Protein AF-A0A1E2S0A6-F1 (afdb_monomer_lite)

Organism: NCBI:txid1177755

Secondary structure (DSSP, 8-state):
--SS--S---B-S-SSS--SSS-TTHHHHHHHHHHHHTT--GGGS-BPPTT------

Sequence (57 aa):
MQHLEATHALGIHWGVFKLTDEGRNAPAEALSRALAESRIPTETFPAAESGHVWEGA

Foldseek 3Di:
DPPVPDQAEEADDAQPDCPDPDDRCRVQVVVVVVCVVVVHDCVRYHHADVPRDDPDD

Radius of gyration: 12.11 Å; chains: 1; bounding box: 27×25×28 Å

pLDDT: mean 94.25, std 5.83, range [64.75, 98.5]

Structure (mmCIF, N/CA/C/O backbone):
data_AF-A0A1E2S0A6-F1
#
_entry.id   AF-A0A1E2S0A6-F1
#
loop_
_atom_site.group_PDB
_atom_site.id
_atom_site.type_symbol
_atom_site.label_atom_id
_atom_site.label_alt_id
_atom_site.label_comp_id
_atom_site.label_asym_id
_atom_site.label_entity_id
_atom_site.label_seq_id
_atom_site.pdbx_PDB_ins_code
_atom_site.Cartn_x
_atom_site.Cartn_y
_atom_site.Cartn_z
_atom_site.occupancy
_atom_site.B_iso_or_equiv
_atom_site.auth_seq_id
_atom_site.auth_comp_id
_atom_site.auth_asym_id
_atom_site.auth_atom_id
_atom_site.pdbx_PDB_model_num
ATOM 1 N N . MET A 1 1 ? -5.956 -6.795 9.666 1.00 76.62 1 MET A N 1
ATOM 2 C CA . MET A 1 1 ? -6.873 -7.469 8.737 1.00 76.62 1 MET A CA 1
ATOM 3 C C . MET A 1 1 ? -7.017 -8.950 9.050 1.00 76.62 1 MET A C 1
ATOM 5 O O . MET A 1 1 ? -8.144 -9.369 9.228 1.00 76.62 1 MET A O 1
ATOM 9 N N . GLN A 1 2 ? -5.944 -9.747 9.178 1.00 81.38 2 GLN A N 1
ATOM 10 C CA . GLN A 1 2 ? -6.082 -11.162 9.597 1.00 81.38 2 GLN A CA 1
ATOM 11 C C . GLN A 1 2 ? -5.116 -11.562 10.725 1.00 81.38 2 GLN A C 1
ATOM 13 O O . GLN A 1 2 ? -5.561 -12.058 11.747 1.00 81.38 2 GLN A O 1
ATOM 18 N N . HIS A 1 3 ? -3.812 -11.289 10.593 1.00 89.56 3 HIS A N 1
ATOM 19 C CA . HIS A 1 3 ? -2.824 -11.675 11.622 1.00 89.56 3 HIS A CA 1
ATOM 20 C C . HIS A 1 3 ? -2.498 -10.574 12.636 1.00 89.56 3 HIS A C 1
ATOM 22 O O . HIS A 1 3 ? -2.277 -10.853 13.804 1.00 89.56 3 HIS A O 1
ATOM 28 N N . LEU A 1 4 ? -2.451 -9.319 12.185 1.00 92.38 4 LEU A N 1
ATOM 29 C CA . LEU A 1 4 ? -2.169 -8.161 13.043 1.00 92.38 4 LEU A CA 1
ATOM 30 C C . LEU A 1 4 ? -3.444 -7.482 13.555 1.00 92.38 4 LEU A C 1
ATOM 32 O O . LEU A 1 4 ? -3.355 -6.415 14.145 1.00 92.38 4 LEU A O 1
ATOM 36 N N . GLU A 1 5 ? -4.623 -8.008 13.196 1.00 90.25 5 GLU A N 1
ATOM 37 C CA . GLU A 1 5 ? -5.936 -7.417 13.520 1.00 90.25 5 GLU A CA 1
ATOM 38 C C . GLU A 1 5 ? -6.097 -5.923 13.142 1.00 90.25 5 GLU A C 1
ATOM 40 O O . GLU A 1 5 ? -7.061 -5.275 13.520 1.00 90.25 5 GLU A O 1
ATOM 45 N N . ALA A 1 6 ? -5.201 -5.380 12.306 1.00 93.12 6 ALA A N 1
ATOM 46 C CA . ALA A 1 6 ? -5.255 -3.993 11.848 1.00 93.12 6 ALA A CA 1
ATOM 47 C C . ALA A 1 6 ? -6.564 -3.663 11.109 1.00 93.12 6 ALA A C 1
ATOM 49 O O . ALA A 1 6 ? -6.979 -4.416 10.224 1.00 93.12 6 ALA A O 1
ATOM 50 N N . THR A 1 7 ? -7.173 -2.523 11.419 1.00 93.50 7 THR A N 1
ATOM 51 C CA . THR A 1 7 ? -8.384 -2.047 10.734 1.00 93.50 7 THR A CA 1
ATOM 52 C C . THR A 1 7 ? -8.077 -1.394 9.388 1.00 93.50 7 THR A C 1
ATOM 54 O O . THR A 1 7 ? -8.926 -1.411 8.507 1.00 93.50 7 THR A O 1
ATOM 57 N N . HIS A 1 8 ? -6.859 -0.869 9.217 1.00 94.38 8 HIS A N 1
ATOM 58 C CA . HIS A 1 8 ? -6.393 -0.213 7.997 1.00 94.38 8 HIS A CA 1
ATOM 59 C C . HIS A 1 8 ? -4.933 -0.575 7.700 1.00 94.38 8 HIS A C 1
ATOM 61 O O . HIS A 1 8 ? -4.166 -0.902 8.611 1.00 94.38 8 HIS A O 1
ATOM 67 N N . ALA A 1 9 ? -4.545 -0.501 6.430 1.00 95.69 9 ALA A N 1
ATOM 68 C CA . ALA A 1 9 ? -3.169 -0.643 5.961 1.00 95.69 9 ALA A CA 1
ATOM 69 C C . ALA A 1 9 ? -2.935 0.216 4.704 1.00 95.69 9 ALA A C 1
ATOM 71 O O . ALA A 1 9 ? -3.883 0.652 4.065 1.00 95.69 9 ALA A O 1
ATOM 72 N N . LEU A 1 10 ? -1.674 0.461 4.336 1.00 96.31 10 LEU A N 1
ATOM 73 C CA . LEU A 1 10 ? -1.306 1.201 3.122 1.00 96.31 10 LEU A CA 1
ATOM 74 C C . LEU A 1 10 ? -0.262 0.412 2.332 1.00 96.31 10 LEU A C 1
ATOM 76 O O . LEU A 1 10 ? 0.777 0.026 2.871 1.00 96.31 10 LEU A O 1
ATOM 80 N N . GLY A 1 11 ? -0.540 0.157 1.054 1.00 96.81 11 GLY A N 1
ATOM 81 C CA . GLY A 1 11 ? 0.376 -0.519 0.144 1.00 96.81 11 GLY A CA 1
ATOM 82 C C . GLY A 1 11 ? 1.471 0.439 -0.304 1.00 96.81 11 GLY A C 1
ATOM 83 O O . GLY A 1 11 ? 1.220 1.313 -1.129 1.00 96.81 11 GLY A O 1
ATOM 84 N N . ILE A 1 12 ? 2.675 0.278 0.241 1.00 96.75 12 ILE A N 1
ATOM 85 C CA . ILE A 1 12 ? 3.856 1.087 -0.092 1.00 96.75 12 ILE A CA 1
ATOM 86 C C . ILE A 1 12 ? 4.873 0.268 -0.899 1.00 96.75 12 ILE A C 1
ATOM 88 O O . ILE A 1 12 ? 4.631 -0.888 -1.236 1.00 96.75 12 ILE A O 1
ATOM 92 N N . HIS A 1 13 ? 6.034 0.860 -1.187 1.00 95.44 13 HIS A N 1
ATOM 93 C CA . HIS A 1 13 ? 7.186 0.192 -1.809 1.00 95.44 13 HIS A CA 1
ATOM 94 C C . HIS A 1 13 ? 7.035 -0.237 -3.277 1.00 95.44 13 HIS A C 1
ATOM 96 O O . HIS A 1 13 ? 7.952 -0.848 -3.824 1.00 95.44 13 HIS A O 1
ATOM 102 N N . TRP A 1 14 ? 5.945 0.137 -3.942 1.00 96.88 14 TRP A N 1
ATOM 103 C CA . TRP A 1 14 ? 5.693 -0.190 -5.344 1.00 96.88 14 TRP A CA 1
ATOM 104 C C . TRP A 1 14 ? 5.846 1.039 -6.257 1.00 96.88 14 TRP A C 1
ATOM 106 O O . TRP A 1 14 ? 5.831 2.179 -5.798 1.00 96.88 14 TRP A O 1
ATOM 116 N N . GLY A 1 15 ? 6.020 0.818 -7.564 1.00 95.25 15 GLY A N 1
ATOM 117 C CA . GLY A 1 15 ? 5.845 1.850 -8.600 1.00 95.25 15 GLY A CA 1
ATOM 118 C C . GLY A 1 15 ? 6.903 2.964 -8.696 1.00 95.25 15 GLY A C 1
ATOM 119 O O . GLY A 1 15 ? 6.795 3.800 -9.601 1.00 95.25 15 GLY A O 1
ATOM 120 N N . VAL A 1 16 ? 7.913 2.976 -7.813 1.00 95.12 16 VAL A N 1
ATOM 121 C CA . VAL A 1 16 ? 8.969 4.011 -7.758 1.00 95.12 16 VAL A CA 1
ATOM 122 C C . VAL A 1 16 ? 10.306 3.517 -8.320 1.00 95.12 16 VAL A C 1
ATOM 124 O O . VAL A 1 16 ? 10.850 4.133 -9.233 1.00 95.12 16 VAL A O 1
ATOM 127 N N . PHE A 1 17 ? 10.831 2.396 -7.816 1.00 95.56 17 PHE A N 1
ATOM 1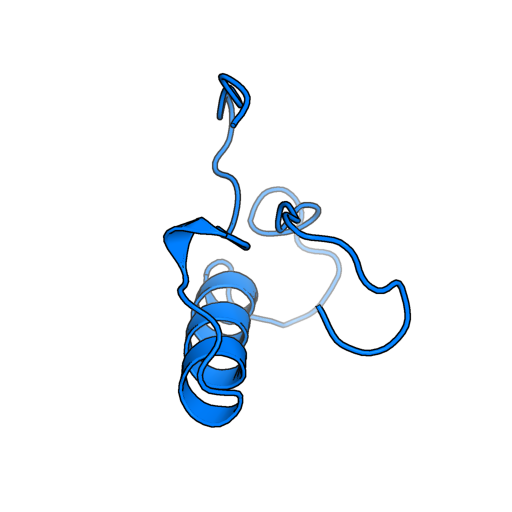28 C CA . PHE A 1 17 ? 12.115 1.829 -8.247 1.00 95.56 17 PHE A CA 1
ATOM 129 C C . PHE A 1 17 ? 11.927 0.425 -8.821 1.00 95.56 17 PHE A C 1
ATOM 131 O O . PHE A 1 17 ? 11.188 -0.381 -8.259 1.00 95.56 17 PHE A O 1
ATOM 138 N N . LYS A 1 18 ? 12.645 0.102 -9.905 1.00 96.12 18 LYS A N 1
ATOM 139 C CA . LYS A 1 18 ? 12.724 -1.274 -10.410 1.00 96.12 18 LYS A CA 1
ATOM 140 C C . LYS A 1 18 ? 13.711 -2.069 -9.551 1.00 96.12 18 LYS A C 1
ATOM 142 O O . LYS A 1 18 ? 14.914 -2.016 -9.793 1.00 96.12 18 LYS A O 1
ATOM 147 N N . LEU A 1 19 ? 13.200 -2.789 -8.555 1.00 96.25 19 LEU A N 1
ATOM 148 C CA . LEU A 1 19 ? 13.998 -3.693 -7.713 1.00 96.25 19 LEU A CA 1
ATOM 149 C C . LEU A 1 19 ? 13.896 -5.163 -8.147 1.00 96.25 19 LEU A C 1
ATOM 151 O O . LEU A 1 19 ? 14.733 -5.975 -7.765 1.00 96.25 19 LEU A O 1
ATOM 155 N N . THR A 1 20 ? 12.889 -5.496 -8.955 1.00 95.62 20 THR A N 1
ATOM 156 C CA . THR A 1 20 ? 12.621 -6.837 -9.494 1.00 95.62 20 THR A CA 1
ATOM 157 C C . THR A 1 20 ? 12.153 -6.726 -10.953 1.00 95.62 20 THR A C 1
ATOM 159 O O . THR A 1 20 ? 12.075 -5.625 -11.504 1.00 95.62 20 THR A O 1
ATOM 162 N N . ASP A 1 21 ? 11.848 -7.852 -11.602 1.00 97.31 21 ASP A N 1
ATOM 163 C CA . ASP A 1 21 ? 11.333 -7.886 -12.980 1.00 97.31 21 ASP A CA 1
ATOM 164 C C . ASP A 1 21 ? 9.808 -7.754 -13.093 1.00 97.31 21 ASP A C 1
ATOM 166 O O . ASP A 1 21 ? 9.254 -7.884 -14.185 1.00 97.31 21 ASP A O 1
ATOM 170 N N . GLU A 1 22 ? 9.112 -7.473 -11.990 1.00 96.88 22 GLU A N 1
ATOM 171 C CA . GLU A 1 22 ? 7.676 -7.224 -12.039 1.00 96.88 22 GLU A CA 1
ATOM 172 C C . GLU A 1 22 ? 7.347 -5.939 -12.817 1.00 96.88 22 GLU A C 1
ATOM 174 O O . GLU A 1 22 ? 8.089 -4.952 -12.811 1.00 96.88 22 GLU A O 1
ATOM 179 N N . GLY A 1 23 ? 6.212 -5.946 -13.520 1.00 97.56 23 GLY A N 1
ATOM 180 C CA . GLY A 1 23 ? 5.715 -4.746 -14.188 1.00 97.56 23 GLY A CA 1
ATOM 181 C C . GLY A 1 23 ? 5.387 -3.657 -13.167 1.00 97.56 23 GLY A C 1
ATOM 182 O O . GLY A 1 23 ? 4.902 -3.955 -12.081 1.00 97.56 23 GLY A O 1
ATOM 183 N N . ARG A 1 24 ? 5.585 -2.381 -13.523 1.00 96.12 24 ARG A N 1
ATOM 184 C CA . ARG A 1 24 ? 5.415 -1.237 -12.601 1.00 96.12 24 ARG A CA 1
ATOM 185 C C . ARG A 1 24 ? 4.108 -1.271 -11.792 1.00 96.12 24 ARG A C 1
ATOM 187 O O . ARG 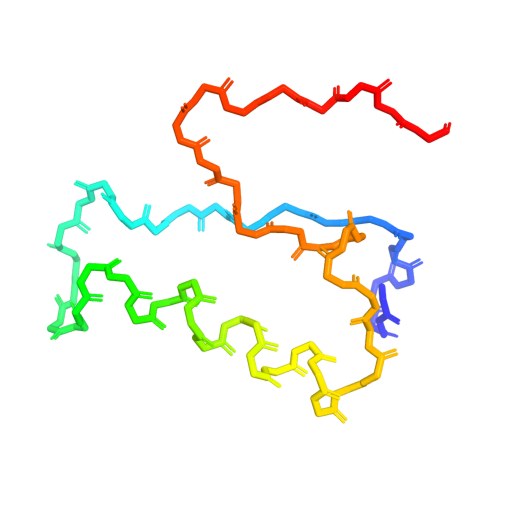A 1 24 ? 4.124 -0.964 -10.604 1.00 96.12 24 ARG A O 1
ATOM 194 N N . ASN A 1 25 ? 2.997 -1.616 -12.443 1.00 97.00 25 ASN A N 1
ATOM 195 C CA . ASN A 1 25 ? 1.662 -1.638 -11.835 1.00 97.00 25 ASN A CA 1
ATOM 196 C C . ASN A 1 25 ? 1.267 -3.027 -11.304 1.00 97.00 25 ASN A C 1
ATOM 198 O O . ASN A 1 25 ? 0.251 -3.157 -10.624 1.00 97.00 25 ASN A O 1
ATOM 202 N N . ALA A 1 26 ? 2.073 -4.059 -11.578 1.00 98.00 26 ALA A N 1
ATOM 203 C CA . ALA A 1 26 ? 1.763 -5.433 -11.205 1.00 98.00 26 ALA A CA 1
ATOM 204 C C . ALA A 1 26 ? 1.563 -5.614 -9.686 1.00 98.00 26 ALA A C 1
ATOM 206 O O . ALA A 1 26 ? 0.623 -6.325 -9.325 1.00 98.00 26 ALA A O 1
ATOM 207 N N . PRO A 1 27 ? 2.331 -4.953 -8.786 1.00 98.00 27 PRO A N 1
ATOM 208 C CA . PRO A 1 27 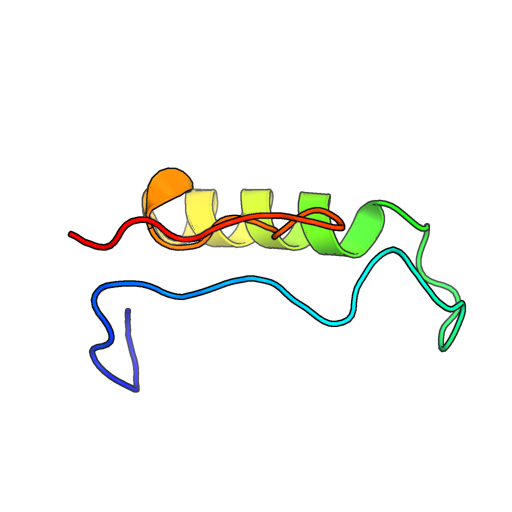? 2.071 -5.034 -7.347 1.00 98.00 27 PRO A CA 1
ATOM 209 C C . PRO A 1 27 ? 0.699 -4.484 -6.934 1.00 98.00 27 PRO A C 1
ATOM 211 O O . PRO A 1 27 ? -0.005 -5.124 -6.156 1.00 98.00 27 PRO A O 1
ATOM 214 N N . ALA A 1 28 ? 0.283 -3.334 -7.475 1.00 97.75 28 ALA A N 1
ATOM 215 C CA . ALA A 1 28 ? -1.012 -2.729 -7.156 1.00 97.75 28 ALA A CA 1
ATOM 216 C C . ALA A 1 28 ? -2.182 -3.592 -7.667 1.00 97.75 28 ALA A C 1
ATOM 218 O O . ALA A 1 28 ? -3.163 -3.815 -6.956 1.00 97.75 28 ALA A O 1
ATOM 219 N N . GLU A 1 29 ? -2.053 -4.148 -8.874 1.00 98.25 29 GLU A N 1
ATOM 220 C CA . GLU A 1 29 ? -3.028 -5.089 -9.434 1.00 98.25 29 GLU A CA 1
ATOM 221 C C . GLU A 1 29 ? -3.101 -6.391 -8.624 1.00 98.25 29 GLU A C 1
ATOM 223 O O . GLU A 1 29 ? -4.189 -6.913 -8.381 1.00 98.25 29 GLU A O 1
ATOM 228 N N . ALA A 1 30 ? -1.953 -6.916 -8.187 1.00 98.31 30 ALA A N 1
ATOM 229 C CA . ALA A 1 30 ? -1.889 -8.104 -7.343 1.00 98.31 30 ALA A CA 1
ATOM 230 C C . ALA A 1 30 ? -2.542 -7.873 -5.976 1.00 98.31 30 ALA A C 1
ATOM 232 O O . ALA A 1 30 ? -3.310 -8.727 -5.533 1.00 98.31 30 ALA A O 1
ATOM 233 N N . LEU A 1 31 ? -2.305 -6.714 -5.351 1.00 98.12 31 LEU A N 1
ATOM 234 C CA . LEU A 1 31 ? -2.966 -6.328 -4.104 1.00 98.12 31 LEU A CA 1
ATOM 235 C C . LEU A 1 31 ? -4.489 -6.289 -4.281 1.00 98.12 31 LEU A C 1
ATOM 237 O O . LEU A 1 31 ? -5.204 -6.920 -3.510 1.00 98.12 31 LEU A O 1
ATOM 241 N N . SER A 1 32 ? -4.985 -5.626 -5.329 1.00 98.12 32 SER A N 1
ATOM 242 C CA . SER A 1 32 ? -6.424 -5.549 -5.619 1.00 98.12 32 SER A CA 1
ATOM 243 C C . SER A 1 32 ? -7.070 -6.937 -5.758 1.00 98.12 32 SER A C 1
ATOM 245 O O . SER A 1 32 ? -8.104 -7.206 -5.143 1.00 98.12 32 SER A O 1
ATOM 247 N N . ARG A 1 33 ? -6.426 -7.863 -6.488 1.00 98.50 33 ARG A N 1
ATOM 248 C CA . ARG A 1 33 ? -6.905 -9.253 -6.613 1.00 98.50 33 ARG A CA 1
ATOM 249 C C . ARG A 1 33 ? -6.926 -9.984 -5.269 1.00 98.50 33 ARG A C 1
ATOM 251 O O . ARG A 1 33 ? -7.942 -10.582 -4.927 1.00 98.50 33 ARG A O 1
ATOM 258 N N . ALA A 1 34 ? -5.848 -9.895 -4.492 1.00 98.00 34 ALA A N 1
ATOM 259 C CA . ALA A 1 34 ? -5.750 -10.569 -3.198 1.00 98.00 34 ALA A CA 1
ATOM 260 C C . ALA A 1 34 ? -6.794 -10.055 -2.187 1.00 98.00 34 ALA A C 1
ATOM 262 O O . ALA A 1 34 ? -7.369 -10.843 -1.430 1.00 98.00 34 ALA A O 1
ATOM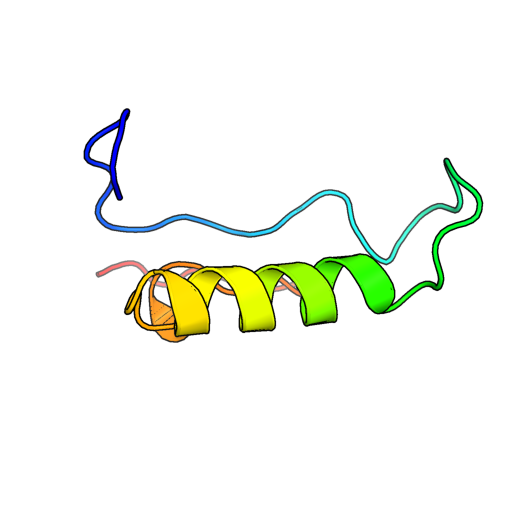 263 N N . LEU A 1 35 ? -7.074 -8.746 -2.189 1.00 97.38 35 LEU A N 1
ATOM 264 C CA . LEU A 1 35 ? -8.120 -8.144 -1.358 1.00 97.38 35 LEU A CA 1
ATOM 265 C C . LEU A 1 35 ? -9.510 -8.632 -1.773 1.00 97.38 35 LEU A C 1
ATOM 267 O O . LEU A 1 35 ? -10.291 -9.030 -0.908 1.00 97.38 35 LEU A O 1
ATOM 271 N N . ALA A 1 36 ? -9.790 -8.696 -3.079 1.00 97.88 36 ALA A N 1
ATOM 272 C CA . ALA A 1 36 ? -11.048 -9.225 -3.599 1.00 97.88 36 ALA A CA 1
ATOM 273 C C . ALA A 1 36 ? -11.263 -10.701 -3.214 1.00 97.88 36 ALA A C 1
ATOM 275 O O . ALA A 1 36 ? -12.325 -11.059 -2.702 1.00 97.88 36 ALA A O 1
ATOM 276 N N . GLU A 1 37 ? -10.245 -11.548 -3.386 1.00 98.12 37 GLU A N 1
ATOM 277 C CA . GLU A 1 37 ? -10.272 -12.963 -2.982 1.00 98.12 37 GLU A CA 1
ATOM 278 C C . GLU A 1 37 ? -10.492 -13.128 -1.470 1.00 98.12 37 GLU A C 1
ATOM 280 O O . GLU A 1 37 ? -11.233 -14.009 -1.028 1.00 98.12 37 GLU A O 1
ATOM 285 N N . SER A 1 38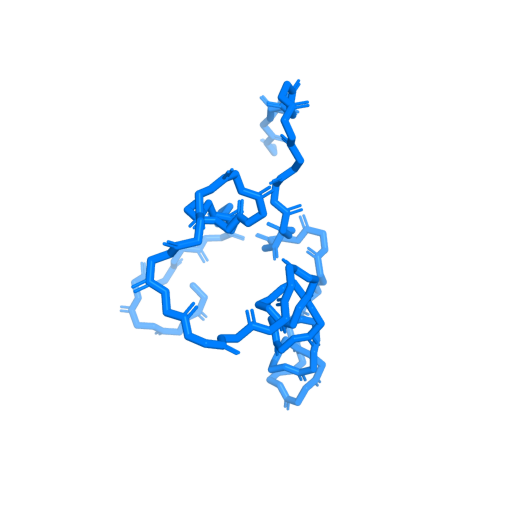 ? -9.907 -12.229 -0.675 1.00 95.94 38 SER A N 1
ATOM 286 C CA . SER A 1 38 ? -10.022 -12.217 0.788 1.00 95.94 38 SER A CA 1
ATOM 287 C C . SER A 1 38 ? -11.282 -11.516 1.306 1.00 95.94 38 SER A C 1
ATOM 289 O O . SER A 1 38 ? -11.507 -11.501 2.516 1.00 95.94 38 SER A O 1
ATOM 291 N N . ARG A 1 39 ? -12.108 -10.943 0.416 1.00 95.88 39 ARG A N 1
ATOM 292 C CA . ARG A 1 39 ? -13.276 -10.103 0.745 1.00 95.88 39 ARG A CA 1
ATOM 293 C C . ARG A 1 39 ? -12.938 -8.930 1.674 1.00 95.88 39 ARG A C 1
ATOM 295 O O . ARG A 1 39 ? -13.727 -8.580 2.549 1.00 95.88 39 ARG A O 1
ATOM 302 N N . ILE A 1 40 ? -11.761 -8.339 1.492 1.00 95.75 40 ILE A N 1
ATOM 303 C CA . ILE A 1 40 ? -11.329 -7.140 2.212 1.00 95.75 40 ILE A CA 1
ATOM 304 C C . ILE A 1 40 ? -11.656 -5.922 1.338 1.00 95.75 40 ILE A C 1
ATOM 306 O O . ILE A 1 40 ? -11.263 -5.914 0.170 1.00 95.75 40 ILE A O 1
ATOM 310 N N . PR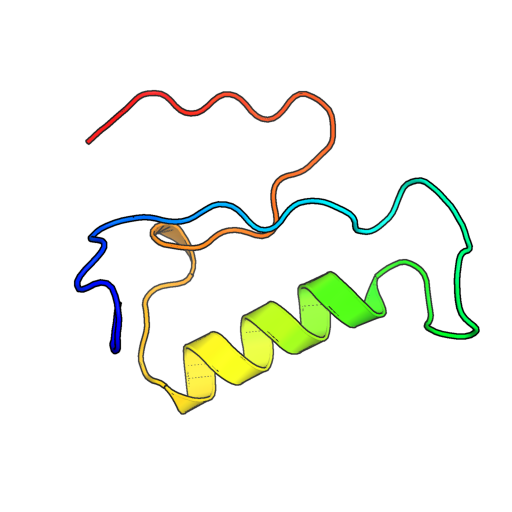O A 1 41 ? -12.348 -4.895 1.863 1.00 95.00 41 PRO A N 1
ATOM 311 C CA . PRO A 1 41 ? -12.632 -3.691 1.094 1.00 95.00 41 PRO A CA 1
ATOM 312 C C . PRO A 1 41 ? -11.346 -2.936 0.742 1.00 95.00 41 PRO A C 1
ATOM 314 O O . PRO A 1 41 ? -10.520 -2.654 1.617 1.00 95.00 41 PRO A O 1
ATOM 317 N N . THR A 1 42 ? -11.163 -2.606 -0.536 1.00 93.88 42 THR A N 1
ATOM 318 C CA . THR A 1 42 ? -9.930 -1.995 -1.052 1.00 93.88 42 THR A CA 1
ATOM 319 C C . THR A 1 42 ? -9.618 -0.652 -0.392 1.00 93.88 42 THR A C 1
ATOM 321 O O . THR A 1 42 ? -8.454 -0.320 -0.198 1.00 93.88 42 THR A O 1
ATOM 324 N N . GLU A 1 43 ? -10.639 0.098 0.023 1.00 93.50 43 GLU A N 1
ATOM 325 C CA . GLU A 1 43 ? -10.514 1.373 0.734 1.00 93.50 43 GLU A CA 1
ATOM 326 C C . GLU A 1 43 ? -9.806 1.257 2.092 1.00 93.50 43 GLU A C 1
ATOM 328 O O . GLU A 1 43 ? -9.205 2.221 2.556 1.00 93.50 43 GLU A O 1
ATOM 333 N N . THR A 1 44 ? -9.823 0.074 2.712 1.00 94.50 44 THR A N 1
ATOM 334 C CA . THR A 1 44 ? -9.144 -0.174 3.995 1.00 94.50 44 THR A CA 1
ATOM 335 C C . THR A 1 44 ? -7.686 -0.601 3.825 1.00 94.50 44 THR A C 1
ATOM 337 O O . THR A 1 44 ? -6.914 -0.562 4.784 1.00 94.50 44 THR A O 1
ATOM 340 N N . PHE A 1 45 ? -7.292 -0.999 2.610 1.00 95.81 45 PHE A N 1
ATOM 341 C CA . PHE A 1 45 ? -5.912 -1.331 2.264 1.00 95.81 45 PHE A CA 1
ATOM 342 C C . PHE A 1 45 ? -5.557 -0.880 0.835 1.00 95.81 45 PHE A C 1
ATOM 344 O O . PHE A 1 45 ? -5.253 -1.714 -0.023 1.00 95.81 45 PHE A O 1
ATOM 351 N N . PRO A 1 46 ? -5.573 0.433 0.547 1.00 96.25 46 PRO A N 1
ATOM 352 C CA . PRO A 1 46 ? -5.280 0.922 -0.791 1.00 96.25 46 PRO A CA 1
ATOM 353 C C . PRO A 1 46 ? -3.796 0.750 -1.137 1.00 96.25 46 PRO A C 1
ATOM 355 O O . PRO A 1 46 ? -2.917 0.876 -0.280 1.00 96.25 46 PRO A O 1
ATOM 358 N N . ALA A 1 47 ? -3.503 0.534 -2.423 1.00 97.56 47 ALA A N 1
ATOM 359 C CA . ALA A 1 47 ? -2.170 0.780 -2.968 1.00 97.56 47 ALA A CA 1
ATOM 360 C C . ALA A 1 47 ? -1.928 2.297 -2.951 1.00 97.56 47 ALA A C 1
ATOM 362 O O . ALA A 1 47 ? -2.525 3.033 -3.734 1.00 97.56 47 ALA A O 1
ATOM 363 N N . ALA A 1 48 ? -1.106 2.778 -2.019 1.00 96.38 48 ALA A N 1
ATOM 364 C CA . ALA A 1 48 ? -0.884 4.204 -1.836 1.00 96.38 48 ALA A CA 1
ATOM 365 C C . ALA A 1 48 ? -0.067 4.769 -3.005 1.00 96.38 48 ALA A C 1
ATOM 367 O O . ALA A 1 48 ? 1.014 4.268 -3.320 1.00 96.38 48 ALA A O 1
ATOM 368 N N . GLU A 1 49 ? -0.588 5.822 -3.630 1.00 95.06 49 GLU A N 1
ATOM 369 C CA . GLU A 1 49 ? 0.100 6.576 -4.679 1.00 95.06 49 GLU A CA 1
ATOM 370 C C . GLU A 1 49 ? 1.117 7.568 -4.094 1.00 95.06 49 GLU A C 1
ATOM 372 O O . GLU A 1 49 ? 1.089 7.917 -2.910 1.00 95.06 49 GLU A O 1
ATOM 377 N N . SER A 1 50 ? 2.015 8.073 -4.943 1.00 94.12 50 SER A N 1
ATOM 378 C CA . SER A 1 50 ? 2.962 9.119 -4.532 1.00 94.12 50 SER A CA 1
ATOM 379 C C . SER A 1 50 ? 2.219 10.383 -4.093 1.00 94.12 50 SER A C 1
ATOM 381 O O . SER A 1 50 ? 1.453 10.958 -4.861 1.00 94.12 50 SER A O 1
ATOM 383 N N . GLY A 1 51 ? 2.468 10.825 -2.859 1.00 95.12 51 GLY A N 1
ATOM 384 C CA . GLY A 1 51 ? 1.780 11.973 -2.263 1.00 95.12 51 GLY A CA 1
ATOM 385 C C . GLY A 1 51 ? 0.414 11.649 -1.653 1.00 95.12 51 GLY A C 1
ATOM 386 O O . GLY A 1 51 ? -0.292 12.573 -1.260 1.00 95.12 51 GLY A O 1
ATOM 387 N N . HIS A 1 52 ? 0.038 10.370 -1.550 1.00 94.19 52 HIS A N 1
ATOM 388 C CA . HIS A 1 52 ? -1.173 9.960 -0.848 1.00 94.19 52 HIS A CA 1
ATOM 389 C C . HIS A 1 52 ? -1.164 10.453 0.608 1.00 94.19 52 HIS A C 1
ATOM 391 O O . HIS A 1 52 ? -0.188 10.258 1.337 1.00 94.19 52 HIS A O 1
ATOM 397 N N . VAL A 1 53 ? -2.270 11.069 1.025 1.00 94.56 53 VAL A N 1
ATOM 398 C CA . VAL A 1 53 ? -2.504 11.530 2.395 1.00 94.56 53 VAL A CA 1
ATOM 399 C C . VAL A 1 53 ? -3.575 10.644 3.012 1.00 94.56 53 VAL A C 1
ATOM 401 O O . VAL A 1 53 ? -4.640 10.458 2.431 1.00 94.56 53 VAL A O 1
ATOM 404 N N . TRP A 1 54 ? -3.285 10.106 4.194 1.00 91.38 54 TRP A N 1
ATOM 405 C CA . TRP A 1 54 ? -4.266 9.381 4.992 1.00 91.38 54 TRP A CA 1
ATOM 406 C C . TRP A 1 54 ? -4.911 10.336 5.994 1.00 91.38 54 TRP A C 1
ATOM 408 O O . TRP A 1 54 ? -4.213 10.948 6.802 1.00 91.38 54 TRP A O 1
ATOM 418 N N . GLU A 1 55 ? -6.235 10.460 5.934 1.00 88.88 55 GLU A N 1
ATOM 419 C CA . GLU A 1 55 ? -6.999 11.413 6.752 1.00 88.88 55 GLU A CA 1
ATOM 420 C C . GLU A 1 55 ? -7.567 10.806 8.048 1.00 88.88 55 GLU A C 1
ATOM 422 O O . GLU A 1 55 ? -8.208 11.510 8.824 1.00 88.88 55 GLU A O 1
ATOM 427 N N . GLY A 1 56 ? -7.284 9.532 8.337 1.00 79.31 56 GLY A N 1
ATOM 428 C CA . GLY A 1 56 ? -7.819 8.842 9.515 1.00 79.31 56 GLY A CA 1
ATOM 429 C C . GLY A 1 56 ? -9.158 8.143 9.264 1.00 79.31 56 GLY A C 1
ATOM 430 O O . GLY A 1 56 ? -9.707 8.207 8.165 1.00 79.31 56 GLY A O 1
ATOM 431 N N . ALA A 1 57 ? -9.646 7.443 10.290 1.00 64.75 57 ALA A N 1
ATOM 432 C CA . ALA A 1 57 ? -10.963 6.806 10.351 1.00 64.75 57 ALA A CA 1
ATOM 433 C C . ALA A 1 57 ? -11.742 7.341 11.556 1.00 64.75 57 ALA A C 1
ATOM 435 O O . ALA A 1 57 ? -11.079 7.625 12.584 1.00 64.75 57 ALA A O 1
#